Protein AF-A0A0G8F579-F1 (afdb_monomer_lite)

Organism: Bacillus cereus (NCBI:txid1396)

Secondary structure (DSSP, 8-state):
-HHHHHHHTTT---EEEEE--HHHHHHHHTTSGGGGT--HHHHHHH--TT-----TTEEEEETT--HHHHHHHHHHHHHHGGG-

Foldseek 3Di:
DVVVVCVVVVVPDAAEAEQEDLVVVQVVCVVDPCCVVDHSVVSVVPDDGPPDPPDPRYHYHYPPDDPVNVVVVVCVVVVVVVVD

Structure (mmCIF, N/CA/C/O backbone):
data_AF-A0A0G8F579-F1
#
_entry.id   AF-A0A0G8F579-F1
#
loop_
_atom_site.group_PDB
_atom_site.id
_atom_site.type_symbol
_atom_site.label_atom_id
_atom_site.label_alt_id
_atom_site.label_comp_id
_atom_site.label_asym_id
_atom_site.label_entity_id
_atom_site.label_seq_id
_atom_site.pdbx_PDB_ins_code
_atom_site.Cartn_x
_atom_site.Cartn_y
_atom_site.Cartn_z
_atom_site.occupancy
_atom_site.B_iso_or_equiv
_atom_site.auth_seq_id
_atom_site.auth_comp_id
_atom_site.auth_asym_id
_atom_site.auth_atom_id
_atom_site.pdbx_PDB_model_num
ATOM 1 N N . MET A 1 1 ? -16.214 -7.115 -4.927 1.00 83.94 1 MET A N 1
ATOM 2 C CA . MET A 1 1 ? -15.341 -8.064 -4.202 1.00 83.94 1 MET A CA 1
ATOM 3 C C . MET A 1 1 ? -14.774 -7.472 -2.908 1.00 83.94 1 MET A C 1
ATOM 5 O O . MET A 1 1 ? -15.305 -7.810 -1.862 1.00 83.94 1 MET A O 1
ATOM 9 N N . LEU A 1 2 ? -13.785 -6.559 -2.908 1.00 90.88 2 LEU A N 1
ATOM 10 C CA . LEU A 1 2 ? -13.246 -6.011 -1.641 1.00 90.88 2 LEU A CA 1
ATOM 11 C C . LEU A 1 2 ? -14.273 -5.172 -0.862 1.00 90.88 2 LEU A C 1
ATOM 13 O O . LEU A 1 2 ? -14.482 -5.409 0.324 1.00 90.88 2 LEU A O 1
ATOM 17 N N . THR A 1 3 ? -14.989 -4.269 -1.537 1.00 91.25 3 THR A N 1
ATOM 18 C CA . THR A 1 3 ? -16.080 -3.476 -0.936 1.00 91.25 3 THR A CA 1
ATOM 19 C C . THR A 1 3 ? -17.188 -4.358 -0.354 1.00 91.25 3 THR A C 1
ATOM 21 O O . THR A 1 3 ? -17.716 -4.074 0.715 1.00 91.25 3 THR A O 1
ATOM 24 N N . GLU A 1 4 ? -17.498 -5.476 -1.014 1.00 92.88 4 GLU A N 1
ATOM 25 C CA . GLU A 1 4 ? -18.494 -6.443 -0.532 1.00 92.88 4 GLU A CA 1
ATOM 26 C C . GLU A 1 4 ? -18.023 -7.154 0.739 1.00 92.88 4 GLU A C 1
ATOM 28 O O . GLU A 1 4 ? -18.822 -7.343 1.648 1.00 92.88 4 GLU A O 1
ATOM 33 N N . LEU A 1 5 ? -16.733 -7.499 0.844 1.00 93.25 5 LEU A N 1
ATOM 34 C CA . LEU A 1 5 ? -16.162 -8.057 2.073 1.00 93.25 5 LEU A CA 1
ATOM 35 C C . LEU A 1 5 ? -16.229 -7.048 3.222 1.00 93.25 5 LEU A C 1
ATOM 37 O O . LEU A 1 5 ? -16.630 -7.402 4.325 1.00 93.25 5 LEU A O 1
ATOM 41 N N . ILE A 1 6 ? -15.894 -5.784 2.962 1.00 92.62 6 ILE A N 1
ATOM 42 C CA . ILE A 1 6 ? -15.993 -4.718 3.968 1.00 92.62 6 ILE A CA 1
ATOM 43 C C . ILE A 1 6 ? -17.436 -4.579 4.457 1.00 92.62 6 ILE A C 1
ATOM 45 O O . ILE A 1 6 ? -17.669 -4.505 5.662 1.00 92.62 6 ILE A O 1
ATOM 49 N N . HIS A 1 7 ? -18.407 -4.597 3.541 1.00 92.00 7 HIS A N 1
ATOM 50 C CA . HIS A 1 7 ? -19.827 -4.564 3.888 1.00 92.00 7 HIS A CA 1
ATOM 51 C C . HIS A 1 7 ? -20.265 -5.808 4.669 1.00 92.00 7 HIS A C 1
ATOM 53 O O . HIS A 1 7 ? -21.005 -5.680 5.638 1.00 92.00 7 HIS A O 1
ATOM 59 N N . PHE A 1 8 ? -19.793 -6.997 4.284 1.00 95.00 8 PHE A N 1
ATOM 60 C CA . PHE A 1 8 ? -20.098 -8.255 4.968 1.00 95.00 8 PHE A CA 1
ATOM 61 C C . PHE A 1 8 ? -19.642 -8.248 6.432 1.00 95.00 8 PHE A C 1
ATOM 63 O O . PHE A 1 8 ? -20.341 -8.771 7.294 1.00 95.00 8 PHE A O 1
ATOM 70 N N . PHE A 1 9 ? -18.507 -7.612 6.729 1.00 92.88 9 PHE A N 1
ATOM 71 C CA . PHE A 1 9 ? -18.030 -7.403 8.098 1.00 92.88 9 PHE A CA 1
ATOM 72 C C . PHE A 1 9 ? -18.596 -6.132 8.752 1.00 92.88 9 PHE A C 1
ATOM 74 O O . PHE A 1 9 ? -18.027 -5.643 9.723 1.00 92.88 9 PHE A O 1
ATOM 81 N N . GLU A 1 10 ? -19.692 -5.567 8.240 1.00 92.38 10 GLU A N 1
ATOM 82 C CA . GLU A 1 10 ? -20.352 -4.374 8.797 1.00 92.38 10 GLU A CA 1
ATOM 83 C C . GLU A 1 10 ? -19.407 -3.160 8.910 1.00 92.38 10 GLU A C 1
ATOM 85 O O . GLU A 1 10 ? -19.463 -2.374 9.853 1.00 92.38 10 GLU A O 1
ATOM 90 N N . GLY A 1 11 ? -18.470 -3.024 7.968 1.00 88.44 11 GLY A N 1
ATOM 91 C CA . GLY A 1 11 ? -17.456 -1.970 7.993 1.00 88.44 11 GLY A CA 1
ATOM 92 C C . GLY A 1 11 ? -16.347 -2.183 9.031 1.00 88.44 11 GLY A C 1
ATOM 93 O O . GLY A 1 11 ? -15.474 -1.326 9.174 1.00 88.44 11 GLY A O 1
ATOM 94 N N . ASN A 1 12 ? -16.317 -3.325 9.729 1.00 89.75 12 ASN A N 1
ATOM 95 C CA . ASN A 1 12 ? -15.259 -3.698 10.673 1.00 89.75 12 ASN A CA 1
ATOM 96 C C . ASN A 1 12 ? -13.993 -4.214 9.978 1.00 89.75 12 ASN A C 1
ATOM 98 O O . ASN A 1 12 ? -13.421 -5.228 10.375 1.00 89.75 12 ASN A O 1
ATOM 102 N N . ALA A 1 13 ? -13.530 -3.485 8.972 1.00 90.69 13 ALA A N 1
ATOM 103 C CA . ALA A 1 13 ? -12.295 -3.758 8.262 1.00 90.69 13 ALA A CA 1
ATOM 104 C C . ALA A 1 13 ? -11.388 -2.525 8.308 1.00 90.69 13 ALA A C 1
ATOM 106 O O . ALA A 1 13 ? -11.854 -1.393 8.169 1.00 90.69 13 ALA A O 1
ATOM 107 N N . TYR A 1 14 ? -10.092 -2.762 8.487 1.00 92.50 14 TYR A N 1
ATOM 108 C CA . TYR A 1 14 ? -9.062 -1.774 8.189 1.00 92.50 14 TYR A CA 1
ATOM 109 C C . TYR A 1 14 ? -8.515 -2.063 6.798 1.00 92.50 14 TYR A C 1
ATOM 111 O O . TYR A 1 14 ? -8.263 -3.221 6.457 1.00 92.50 14 TYR A O 1
ATOM 119 N N . THR A 1 15 ? -8.346 -1.020 5.998 1.00 93.12 15 THR A N 1
ATOM 120 C CA . THR A 1 15 ? -7.880 -1.139 4.617 1.00 93.12 15 THR A CA 1
ATOM 121 C C . THR A 1 15 ? -6.644 -0.292 4.415 1.00 93.12 15 THR A C 1
ATOM 123 O O . THR A 1 15 ? -6.627 0.880 4.782 1.00 93.12 15 THR A O 1
ATOM 126 N N . TYR A 1 16 ? -5.624 -0.899 3.818 1.00 94.94 16 TYR A N 1
ATOM 127 C CA . TYR A 1 16 ? -4.328 -0.276 3.598 1.00 94.94 16 TYR A CA 1
ATOM 128 C C . TYR A 1 16 ? -3.947 -0.439 2.133 1.00 94.94 16 TYR A C 1
ATOM 130 O O . TYR A 1 16 ? -3.789 -1.569 1.662 1.00 94.94 16 TYR A O 1
ATOM 138 N N . TYR A 1 17 ? -3.788 0.677 1.432 1.00 95.50 17 TYR A N 1
ATOM 139 C CA . TYR A 1 17 ? -3.345 0.696 0.046 1.00 95.50 17 TYR A CA 1
ATOM 140 C C . TYR A 1 17 ? -1.903 1.197 -0.037 1.00 95.50 17 TYR A C 1
ATOM 142 O O . TYR A 1 17 ? -1.546 2.229 0.531 1.00 95.50 17 TYR A O 1
ATOM 150 N N . PHE A 1 18 ? -1.060 0.443 -0.738 1.00 95.31 18 PHE A N 1
ATOM 151 C CA . PHE A 1 18 ? 0.335 0.801 -0.972 1.00 95.31 18 PHE A CA 1
ATOM 152 C C . PHE A 1 18 ? 0.447 1.544 -2.301 1.00 95.31 18 PHE A C 1
ATOM 154 O O . PHE A 1 18 ? 0.700 0.931 -3.338 1.00 95.31 18 PHE A O 1
ATOM 161 N N . ASP A 1 19 ? 0.291 2.864 -2.252 1.00 96.06 19 ASP A N 1
ATOM 162 C CA . ASP A 1 19 ? 0.466 3.750 -3.403 1.00 96.06 19 ASP A CA 1
ATOM 163 C C . ASP A 1 19 ? 1.954 4.052 -3.615 1.00 96.06 19 ASP A C 1
ATOM 165 O O . ASP A 1 19 ? 2.453 5.160 -3.396 1.00 96.06 19 ASP A O 1
ATOM 169 N N . LEU A 1 20 ? 2.696 2.995 -3.946 1.00 96.06 20 LEU A N 1
ATOM 170 C CA . LEU A 1 20 ? 4.125 3.072 -4.206 1.00 96.06 20 LEU A CA 1
ATOM 171 C C . LEU A 1 20 ? 4.366 3.504 -5.643 1.00 96.06 20 LEU A C 1
ATOM 173 O O . LEU A 1 20 ? 3.715 3.007 -6.561 1.00 96.06 20 LEU A O 1
ATOM 177 N N . SER A 1 21 ? 5.375 4.344 -5.863 1.00 96.88 21 SER A N 1
ATOM 178 C CA . SER A 1 21 ? 5.764 4.677 -7.230 1.00 96.88 21 SER A CA 1
ATOM 179 C C . SER A 1 21 ? 6.245 3.431 -7.980 1.00 96.88 21 SER A C 1
ATOM 181 O O . SER A 1 21 ? 6.784 2.482 -7.396 1.00 96.88 21 SER A O 1
ATOM 183 N N . LEU A 1 22 ? 6.140 3.446 -9.311 1.00 97.00 22 LEU A N 1
ATOM 184 C CA . LEU A 1 22 ? 6.722 2.392 -10.149 1.00 97.00 22 LEU A CA 1
ATOM 185 C C . LEU A 1 22 ? 8.222 2.209 -9.856 1.00 97.00 22 LEU A C 1
ATOM 187 O O . LEU A 1 22 ? 8.714 1.084 -9.793 1.00 97.00 22 LEU A O 1
ATOM 191 N N . LYS A 1 23 ? 8.942 3.312 -9.613 1.00 97.19 23 LYS A N 1
ATOM 192 C CA . LYS A 1 23 ? 10.368 3.290 -9.265 1.00 97.19 23 LYS A CA 1
ATOM 193 C C . LYS A 1 23 ? 10.615 2.517 -7.970 1.00 97.19 23 LYS A C 1
ATOM 195 O O . LYS A 1 23 ? 11.515 1.679 -7.922 1.00 97.19 23 LYS A O 1
ATOM 200 N N . GLU A 1 24 ? 9.833 2.787 -6.930 1.00 96.69 24 GLU A N 1
ATOM 201 C CA . GLU A 1 24 ? 9.964 2.088 -5.652 1.00 96.69 24 GLU A CA 1
ATOM 202 C C . GLU A 1 24 ? 9.536 0.620 -5.763 1.00 96.69 24 GLU A C 1
ATOM 204 O O . GLU A 1 24 ? 10.206 -0.266 -5.225 1.00 96.69 24 GLU A O 1
ATOM 209 N N . THR A 1 25 ? 8.483 0.343 -6.535 1.00 95.94 25 THR A N 1
ATOM 210 C CA . THR A 1 25 ? 8.020 -1.016 -6.844 1.00 95.94 25 THR A CA 1
ATOM 211 C C . THR A 1 25 ? 9.125 -1.842 -7.506 1.00 95.94 25 THR A C 1
ATOM 213 O O . THR A 1 25 ? 9.434 -2.940 -7.042 1.00 95.94 25 THR A O 1
ATOM 216 N N . ILE A 1 26 ? 9.786 -1.294 -8.531 1.00 96.81 26 ILE A N 1
ATOM 217 C CA . ILE A 1 26 ? 10.929 -1.925 -9.208 1.00 96.81 26 ILE A CA 1
ATOM 218 C C . ILE A 1 26 ? 12.094 -2.133 -8.234 1.00 96.81 26 ILE A C 1
ATOM 220 O O . ILE A 1 26 ? 12.642 -3.235 -8.140 1.00 96.81 26 ILE A O 1
ATOM 224 N N . ARG A 1 27 ? 12.452 -1.103 -7.453 1.00 96.19 27 ARG A N 1
ATOM 225 C CA . ARG A 1 27 ? 13.554 -1.185 -6.483 1.00 96.19 27 ARG A CA 1
ATOM 226 C C . ARG A 1 27 ? 13.339 -2.321 -5.479 1.00 96.19 27 ARG A C 1
ATOM 228 O O . ARG A 1 27 ? 14.277 -3.070 -5.215 1.00 96.19 27 ARG A O 1
ATOM 235 N N . ARG A 1 28 ? 12.123 -2.466 -4.933 1.00 94.25 28 ARG A N 1
ATOM 236 C CA . ARG A 1 28 ? 11.764 -3.545 -3.992 1.00 94.25 28 ARG A CA 1
ATOM 237 C C . ARG A 1 28 ? 11.646 -4.908 -4.668 1.00 94.25 28 ARG A C 1
ATOM 239 O O . ARG A 1 28 ? 11.980 -5.915 -4.056 1.00 94.25 28 ARG A O 1
ATOM 246 N N . HIS A 1 29 ? 11.175 -4.975 -5.909 1.00 95.81 29 HIS A N 1
ATOM 247 C CA . HIS A 1 29 ? 11.113 -6.235 -6.656 1.00 95.81 29 HIS A CA 1
ATOM 248 C C . HIS A 1 29 ? 12.505 -6.840 -6.856 1.00 95.81 29 HIS A C 1
ATOM 250 O O . HIS A 1 29 ? 12.707 -8.028 -6.608 1.00 95.81 29 HIS A O 1
ATOM 256 N N . ASN A 1 30 ? 13.490 -6.000 -7.178 1.00 95.75 30 ASN A N 1
ATOM 257 C CA . ASN A 1 30 ? 14.873 -6.4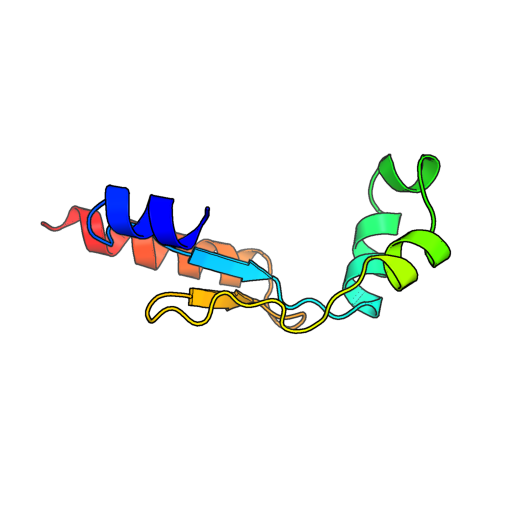15 -7.413 1.00 95.75 30 ASN A CA 1
ATOM 258 C C . ASN A 1 30 ? 15.583 -7.004 -6.176 1.00 95.75 30 ASN A C 1
ATOM 260 O O . ASN A 1 30 ? 16.635 -7.635 -6.325 1.00 95.75 30 ASN A O 1
ATOM 264 N N . THR A 1 31 ? 15.020 -6.851 -4.971 1.00 95.12 31 THR A N 1
ATOM 265 C CA . THR A 1 31 ? 15.541 -7.470 -3.739 1.00 95.12 31 THR A CA 1
ATOM 266 C C . THR A 1 31 ? 14.902 -8.824 -3.408 1.00 95.12 31 THR A C 1
ATOM 268 O O . THR A 1 31 ? 15.272 -9.432 -2.407 1.00 95.12 31 THR A O 1
ATOM 271 N N . ARG A 1 32 ? 13.950 -9.311 -4.216 1.00 93.00 32 ARG A N 1
ATOM 272 C CA . ARG A 1 32 ? 13.207 -10.562 -3.986 1.00 93.00 32 ARG A CA 1
ATOM 273 C C . ARG A 1 32 ? 13.582 -11.622 -5.021 1.00 93.00 32 ARG A C 1
ATOM 275 O O . ARG A 1 32 ? 13.875 -11.291 -6.164 1.00 93.00 32 ARG A O 1
ATOM 282 N N . GLU A 1 33 ? 13.443 -12.897 -4.661 1.00 93.88 33 GLU A N 1
ATOM 283 C CA . GLU A 1 33 ? 13.664 -14.032 -5.582 1.00 93.88 33 GLU A CA 1
ATOM 284 C C . GLU A 1 33 ? 12.809 -13.948 -6.860 1.00 93.88 33 GLU A C 1
ATOM 286 O O . GLU A 1 33 ? 13.275 -14.275 -7.950 1.00 93.88 33 GLU A O 1
ATOM 291 N N . LYS A 1 34 ? 11.587 -13.402 -6.757 1.00 91.44 34 LYS A N 1
ATOM 292 C CA . LYS A 1 34 ? 10.659 -13.220 -7.888 1.00 91.44 34 LYS A CA 1
ATOM 293 C C . LYS A 1 34 ? 11.209 -12.370 -9.038 1.00 91.44 34 LYS A C 1
ATOM 295 O O . LYS A 1 34 ? 10.661 -12.432 -10.135 1.00 91.44 34 LYS A O 1
ATOM 300 N N . ARG A 1 35 ? 12.294 -11.613 -8.839 1.00 93.31 35 ARG A N 1
ATOM 301 C CA . ARG A 1 35 ? 12.995 -10.914 -9.933 1.00 93.31 35 ARG A CA 1
ATOM 302 C C . ARG A 1 35 ? 13.463 -11.844 -11.052 1.00 93.31 35 ARG A C 1
ATOM 304 O O . ARG A 1 35 ? 13.685 -11.392 -12.167 1.00 93.31 35 ARG A O 1
ATOM 311 N N . HIS A 1 36 ? 13.620 -13.131 -10.747 1.00 93.88 36 HIS A N 1
ATOM 312 C CA . HIS A 1 36 ? 14.008 -14.150 -11.713 1.00 93.88 36 HIS A CA 1
ATOM 313 C C . HIS A 1 36 ? 12.823 -14.689 -12.536 1.00 93.88 36 HIS A C 1
ATOM 315 O O . HIS A 1 36 ? 13.050 -15.332 -13.555 1.00 93.88 36 HIS A O 1
ATOM 321 N N . GLU A 1 37 ? 11.577 -14.409 -12.136 1.00 96.38 37 GLU A N 1
ATOM 322 C CA . GLU A 1 37 ? 10.363 -14.854 -12.839 1.00 96.38 37 GLU A CA 1
ATOM 323 C C . GLU A 1 37 ? 9.837 -13.803 -13.829 1.00 96.38 37 GLU A C 1
ATOM 325 O O . GLU A 1 37 ? 9.353 -14.149 -14.905 1.00 96.38 37 GLU A O 1
ATOM 330 N N . PHE A 1 38 ? 9.925 -12.515 -13.482 1.00 95.75 38 PHE A N 1
ATOM 331 C CA . PHE A 1 38 ? 9.480 -11.407 -14.330 1.00 95.75 38 PHE A CA 1
ATOM 332 C C . PHE A 1 38 ? 10.291 -10.135 -14.066 1.00 95.75 38 PHE A C 1
ATOM 334 O O . PHE A 1 38 ? 10.769 -9.902 -12.955 1.00 95.75 38 PHE A O 1
ATOM 341 N N . GLY A 1 39 ? 10.445 -9.310 -15.103 1.00 94.50 39 GLY A N 1
ATOM 342 C CA . GLY A 1 39 ? 11.270 -8.101 -15.080 1.00 94.50 39 GLY A CA 1
ATOM 343 C C . GLY A 1 39 ? 10.479 -6.792 -15.056 1.00 94.50 39 GLY A C 1
ATOM 344 O O . GLY A 1 39 ? 9.248 -6.772 -14.968 1.00 94.50 39 GLY A O 1
ATOM 345 N N . GLU A 1 40 ? 11.213 -5.688 -15.184 1.00 95.81 40 GLU A N 1
ATOM 346 C CA . GLU A 1 40 ? 10.686 -4.317 -15.149 1.00 95.81 40 GLU A CA 1
ATOM 347 C C . GLU A 1 40 ? 9.630 -4.058 -16.234 1.00 95.81 40 GLU A C 1
ATOM 349 O O . GLU A 1 40 ? 8.600 -3.455 -15.941 1.00 95.81 40 GLU A O 1
ATOM 354 N N . ASP A 1 41 ? 9.803 -4.611 -17.440 1.00 96.81 41 ASP A N 1
ATOM 355 C CA . ASP A 1 41 ? 8.827 -4.500 -18.536 1.00 96.81 41 ASP A CA 1
ATOM 356 C C . ASP A 1 41 ? 7.443 -5.045 -18.163 1.00 96.81 41 ASP A C 1
ATOM 358 O O . ASP A 1 41 ? 6.416 -4.552 -18.632 1.00 96.81 41 ASP A O 1
ATOM 362 N N . SER A 1 42 ? 7.403 -6.099 -17.343 1.00 97.44 42 SER A N 1
ATOM 363 C CA . SER A 1 42 ? 6.140 -6.679 -16.877 1.00 97.44 42 SER A CA 1
ATOM 364 C C . SER A 1 42 ? 5.521 -5.802 -15.798 1.00 97.44 42 SER A C 1
ATOM 366 O O . SER A 1 42 ? 4.340 -5.475 -15.883 1.00 97.44 42 SER A O 1
ATOM 368 N N . LEU A 1 43 ? 6.335 -5.341 -14.841 1.00 96.19 43 LEU A N 1
ATOM 369 C CA . LEU A 1 43 ? 5.893 -4.408 -13.806 1.00 96.19 43 LEU A CA 1
ATOM 370 C C . LEU A 1 43 ? 5.304 -3.134 -14.412 1.00 96.19 43 LEU A C 1
ATOM 372 O O . LEU A 1 43 ? 4.233 -2.720 -13.994 1.00 96.19 43 LEU A O 1
ATOM 376 N N . GLN A 1 44 ? 5.941 -2.550 -15.427 1.00 96.75 44 GLN A N 1
ATOM 377 C CA . GLN A 1 44 ? 5.444 -1.339 -16.078 1.00 96.75 44 GLN A CA 1
ATOM 378 C C . GLN A 1 44 ? 4.097 -1.553 -16.781 1.00 96.75 44 GLN A C 1
ATOM 380 O O . GLN A 1 44 ? 3.258 -0.659 -16.766 1.00 96.75 44 GLN A O 1
ATOM 385 N N . LYS A 1 45 ? 3.870 -2.733 -17.373 1.00 97.38 45 LYS A N 1
ATOM 386 C CA . LYS A 1 45 ? 2.587 -3.081 -18.007 1.00 97.38 45 LYS A CA 1
ATOM 387 C C . LYS A 1 45 ? 1.465 -3.306 -16.997 1.00 97.38 45 LYS A C 1
ATOM 389 O O . LYS A 1 45 ? 0.311 -3.055 -17.322 1.00 97.38 45 LYS A O 1
ATOM 394 N N . TRP A 1 46 ? 1.788 -3.829 -15.817 1.00 95.81 46 TRP A N 1
ATOM 395 C CA . TRP A 1 46 ? 0.808 -4.131 -14.769 1.00 95.81 46 TRP A CA 1
ATOM 396 C C . TRP A 1 46 ? 0.580 -2.975 -13.798 1.00 95.81 46 TRP A C 1
ATOM 398 O O . TRP A 1 46 ? -0.392 -2.995 -13.050 1.00 95.81 46 TRP A O 1
ATOM 408 N N . TYR A 1 47 ? 1.485 -2.001 -13.774 1.00 95.88 47 TYR A N 1
ATOM 409 C CA . TYR A 1 47 ? 1.429 -0.886 -12.846 1.00 95.88 47 TYR A CA 1
ATOM 410 C C . TYR A 1 47 ? 0.205 -0.010 -13.109 1.00 95.88 47 TYR A C 1
ATOM 412 O O . TYR A 1 47 ? 0.063 0.574 -14.184 1.00 95.88 47 TYR A O 1
ATOM 420 N N . ASN A 1 48 ? -0.642 0.104 -12.091 1.00 95.31 48 ASN A N 1
ATOM 421 C CA . ASN A 1 48 ? -1.820 0.954 -12.082 1.00 95.31 48 ASN A CA 1
ATOM 422 C C . ASN A 1 48 ? -1.700 1.928 -10.895 1.00 95.31 48 ASN A C 1
ATOM 424 O O . ASN A 1 48 ? -1.855 1.497 -9.752 1.00 95.31 48 ASN A O 1
ATOM 428 N N . PRO A 1 49 ? -1.318 3.199 -11.118 1.00 93.44 49 PRO A N 1
ATOM 429 C CA . PRO A 1 49 ? -1.180 4.164 -10.030 1.00 93.44 49 PRO A CA 1
ATOM 430 C C . PRO A 1 49 ? -2.550 4.540 -9.460 1.00 93.44 49 PRO A C 1
ATOM 432 O O . PRO A 1 49 ? -3.509 4.663 -10.218 1.00 93.44 49 PRO A O 1
ATOM 435 N N . HIS A 1 50 ? -2.615 4.802 -8.150 1.00 92.00 50 HIS A N 1
ATOM 436 C CA . HIS A 1 50 ? -3.834 5.278 -7.485 1.00 92.00 50 HIS A CA 1
ATOM 437 C C . HIS A 1 50 ? -5.064 4.367 -7.683 1.00 92.00 50 HIS A C 1
ATOM 439 O O . HIS A 1 50 ? -6.185 4.857 -7.794 1.00 92.00 50 HIS A O 1
ATOM 445 N N . ASP A 1 51 ? -4.864 3.045 -7.718 1.00 91.12 51 ASP A N 1
ATOM 446 C CA . ASP A 1 51 ? -5.933 2.041 -7.829 1.00 91.12 51 ASP A CA 1
ATOM 447 C C . ASP A 1 51 ? -6.629 1.809 -6.476 1.00 91.12 51 ASP A C 1
ATOM 449 O O . ASP A 1 51 ? -6.640 0.708 -5.919 1.00 91.12 51 ASP A O 1
ATOM 453 N N . THR A 1 52 ? -7.121 2.900 -5.894 1.00 90.50 52 THR A N 1
ATOM 454 C CA . THR A 1 52 ? -7.793 2.922 -4.596 1.00 90.50 52 THR A CA 1
ATOM 455 C C . THR A 1 52 ? -9.245 2.474 -4.732 1.00 90.50 52 THR A C 1
ATOM 457 O O . THR A 1 52 ? -9.850 2.538 -5.803 1.00 90.50 52 THR A O 1
ATOM 460 N N . ILE A 1 53 ? -9.837 2.023 -3.626 1.00 88.75 53 ILE A N 1
ATOM 461 C CA . ILE A 1 53 ? -11.250 1.605 -3.593 1.00 88.75 53 ILE A CA 1
ATOM 462 C C . ILE A 1 53 ? -12.189 2.701 -3.061 1.00 88.75 53 ILE A C 1
ATOM 464 O O . ILE A 1 53 ? -13.389 2.459 -2.929 1.00 88.75 53 ILE A O 1
ATOM 468 N N . GLU A 1 54 ? -11.645 3.889 -2.768 1.00 85.62 54 GLU A N 1
ATOM 469 C CA . GLU A 1 54 ? -12.357 5.129 -2.409 1.00 85.62 54 GLU A CA 1
ATOM 470 C C . GLU A 1 54 ? -13.309 4.983 -1.209 1.00 85.62 54 GLU A C 1
ATOM 472 O O . GLU A 1 54 ? -14.413 5.534 -1.178 1.00 85.62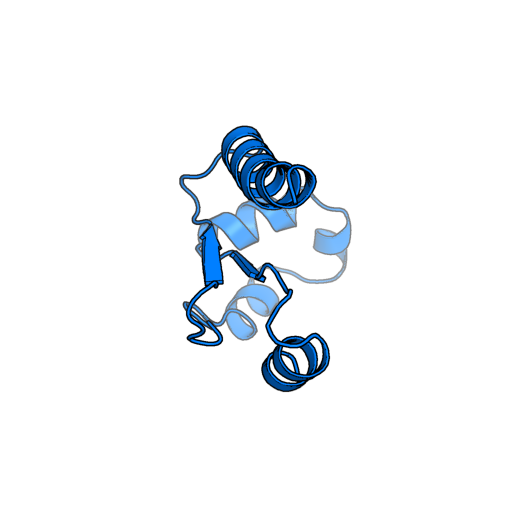 54 GLU A O 1
ATOM 477 N N . ILE A 1 55 ? -12.885 4.244 -0.181 1.00 84.44 55 ILE A N 1
ATOM 478 C CA . ILE A 1 55 ? -13.675 4.068 1.044 1.00 84.44 55 ILE A CA 1
ATOM 479 C C . ILE A 1 55 ? -13.167 4.943 2.196 1.00 84.44 55 ILE A C 1
ATOM 481 O O . ILE A 1 55 ? -11.987 5.265 2.300 1.00 84.44 55 ILE A O 1
ATOM 485 N N . ALA A 1 56 ? -14.052 5.260 3.144 1.00 73.44 56 ALA A N 1
ATOM 486 C CA . ALA A 1 56 ? -13.768 6.189 4.243 1.00 73.44 56 ALA A CA 1
ATOM 487 C C . ALA A 1 56 ? -12.638 5.770 5.215 1.00 73.44 56 ALA A C 1
ATOM 489 O O . ALA A 1 56 ? -12.188 6.599 6.000 1.00 73.44 56 ALA A O 1
ATOM 490 N N . ARG A 1 57 ? -12.201 4.502 5.213 1.00 78.56 57 ARG A N 1
ATOM 491 C CA . ARG A 1 57 ? -11.143 3.969 6.101 1.00 78.56 57 ARG A CA 1
ATOM 492 C C . ARG A 1 57 ? -9.943 3.398 5.337 1.00 78.56 57 ARG A C 1
ATOM 494 O O . ARG A 1 57 ? -9.242 2.522 5.844 1.00 78.56 57 ARG A O 1
ATOM 501 N N . GLU A 1 58 ? -9.721 3.867 4.115 1.00 86.75 58 GLU A N 1
ATOM 502 C CA . GLU A 1 58 ? -8.542 3.506 3.332 1.00 86.75 58 GLU A CA 1
ATOM 503 C C . GLU A 1 58 ? -7.345 4.371 3.727 1.00 86.75 58 GLU A C 1
ATOM 505 O O . GLU A 1 58 ? -7.296 5.569 3.454 1.00 86.75 58 GLU A O 1
ATOM 510 N N . THR A 1 59 ? -6.371 3.752 4.388 1.00 94.00 59 THR A N 1
ATOM 511 C CA . THR A 1 59 ? -5.090 4.382 4.705 1.00 94.00 59 THR A CA 1
ATOM 512 C C . THR A 1 59 ? -4.127 4.162 3.546 1.00 94.00 59 THR A C 1
ATOM 514 O O . THR A 1 59 ? -3.910 3.028 3.115 1.00 94.00 59 THR A O 1
ATOM 517 N N . ILE A 1 60 ? -3.516 5.244 3.063 1.00 95.38 60 ILE A N 1
ATOM 518 C CA . ILE A 1 60 ? -2.582 5.205 1.936 1.00 95.38 60 ILE A CA 1
ATOM 519 C C . ILE A 1 60 ? -1.145 5.287 2.450 1.00 95.38 60 ILE A C 1
ATOM 521 O O . ILE A 1 60 ? -0.764 6.250 3.118 1.00 95.38 60 ILE A O 1
ATOM 525 N N . PHE A 1 61 ? -0.334 4.294 2.092 1.00 96.75 61 PHE A N 1
ATOM 526 C CA . PHE A 1 61 ? 1.102 4.281 2.342 1.00 96.75 61 PHE A CA 1
ATOM 527 C C . PHE A 1 61 ? 1.871 4.539 1.053 1.00 96.75 61 PHE A C 1
ATOM 529 O O . PHE A 1 61 ? 1.757 3.786 0.088 1.00 96.75 61 PHE A O 1
ATOM 536 N N . THR A 1 62 ? 2.693 5.581 1.065 1.00 96.69 62 THR A N 1
ATOM 537 C CA . THR A 1 62 ? 3.529 5.989 -0.069 1.00 96.69 62 THR A CA 1
ATOM 538 C C . THR A 1 62 ? 5.000 5.643 0.166 1.00 96.69 62 THR A C 1
ATOM 540 O O . THR A 1 62 ? 5.392 5.151 1.229 1.00 96.69 62 THR A O 1
ATOM 543 N N . ASP A 1 63 ? 5.846 5.963 -0.813 1.00 96.25 63 ASP A N 1
ATOM 544 C CA . ASP A 1 63 ? 7.302 5.777 -0.760 1.00 96.25 63 ASP A CA 1
ATOM 545 C C . ASP A 1 63 ? 7.984 6.449 0.448 1.00 96.25 63 ASP A C 1
ATOM 547 O O . ASP A 1 63 ? 9.097 6.070 0.811 1.00 96.25 63 ASP A O 1
ATOM 551 N N . THR A 1 64 ? 7.350 7.451 1.070 1.00 96.56 64 THR A N 1
ATOM 552 C CA . THR A 1 64 ? 7.925 8.184 2.209 1.00 96.56 64 THR A CA 1
ATOM 553 C C . THR A 1 64 ? 7.795 7.442 3.534 1.00 96.56 64 THR A C 1
ATOM 555 O O . THR A 1 64 ? 8.469 7.808 4.494 1.00 96.56 64 THR A O 1
ATOM 558 N N . PHE A 1 65 ? 6.934 6.425 3.609 1.00 96.62 65 PHE A N 1
ATOM 559 C CA . PHE A 1 65 ? 6.711 5.678 4.840 1.00 96.62 65 PHE A CA 1
ATOM 560 C C . PHE A 1 65 ? 7.803 4.635 5.055 1.00 96.62 65 PHE A C 1
ATOM 562 O O . PHE A 1 65 ? 8.089 3.798 4.191 1.00 96.62 65 PHE A O 1
ATOM 569 N N . THR A 1 66 ? 8.378 4.632 6.254 1.00 96.00 66 THR A N 1
ATOM 570 C CA . THR A 1 66 ? 9.234 3.534 6.691 1.00 96.00 66 THR A CA 1
ATOM 571 C C . THR A 1 66 ? 8.392 2.338 7.131 1.00 96.00 66 THR A C 1
ATOM 573 O O . THR A 1 66 ? 7.204 2.448 7.442 1.00 96.00 66 THR A O 1
ATOM 576 N N . GLN A 1 67 ? 9.025 1.166 7.222 1.00 95.00 67 GLN A N 1
ATOM 577 C CA . GLN A 1 67 ? 8.373 -0.019 7.784 1.00 95.00 67 GLN A CA 1
ATOM 578 C C . GLN A 1 67 ? 7.877 0.224 9.217 1.00 95.00 67 GLN A C 1
ATOM 580 O O . GLN A 1 67 ? 6.834 -0.306 9.590 1.00 95.00 67 GLN A O 1
ATOM 585 N N . LYS A 1 68 ? 8.607 1.024 10.006 1.00 97.88 68 LYS A N 1
ATOM 586 C CA . LYS A 1 68 ? 8.208 1.374 11.369 1.00 97.88 68 LYS A CA 1
ATOM 587 C C . LYS A 1 68 ? 6.948 2.240 11.367 1.00 97.88 68 LYS A C 1
ATOM 589 O O . LYS A 1 68 ? 6.040 1.943 12.127 1.00 97.88 68 LYS A O 1
ATOM 594 N N . ASP A 1 69 ? 6.864 3.233 10.483 1.00 97.62 69 ASP A N 1
ATOM 595 C CA . ASP A 1 69 ? 5.681 4.101 10.384 1.00 97.62 69 ASP A CA 1
ATOM 596 C C . ASP A 1 69 ? 4.428 3.295 10.019 1.00 97.62 69 ASP A C 1
ATOM 598 O O . ASP A 1 69 ? 3.380 3.453 10.639 1.00 97.62 69 ASP A O 1
ATOM 602 N N . ILE A 1 70 ? 4.556 2.377 9.053 1.00 97.25 70 ILE A N 1
ATOM 603 C CA . ILE A 1 70 ? 3.471 1.468 8.652 1.00 97.25 70 ILE A CA 1
ATOM 604 C C . ILE A 1 70 ? 3.062 0.563 9.818 1.00 97.25 70 ILE A C 1
ATOM 606 O O . ILE A 1 70 ? 1.876 0.387 10.085 1.00 97.25 70 ILE A O 1
ATOM 610 N N . PHE A 1 71 ? 4.041 -0.024 10.511 1.00 97.12 71 PHE A N 1
ATOM 611 C CA . PHE A 1 71 ? 3.794 -0.908 11.646 1.00 97.12 71 PHE A CA 1
ATOM 612 C C . PHE A 1 71 ? 3.070 -0.186 12.782 1.00 97.12 71 PHE A C 1
ATOM 614 O O . PHE A 1 71 ? 2.074 -0.698 13.290 1.00 97.12 71 PHE A O 1
ATOM 621 N N . ASP A 1 72 ? 3.539 1.006 13.144 1.00 96.62 72 ASP A N 1
ATOM 622 C CA . ASP A 1 72 ? 2.940 1.812 14.202 1.00 96.62 72 ASP A CA 1
ATOM 623 C C . ASP A 1 72 ? 1.507 2.220 13.831 1.00 96.62 72 ASP A C 1
ATOM 625 O O . ASP A 1 72 ? 0.613 2.080 14.662 1.00 96.62 72 ASP A O 1
ATOM 629 N N . ALA A 1 73 ? 1.258 2.627 12.579 1.00 95.19 73 ALA A N 1
ATOM 630 C CA . ALA A 1 73 ? -0.085 2.966 12.101 1.00 95.19 73 ALA A CA 1
ATOM 631 C C . ALA A 1 73 ? -1.062 1.784 12.231 1.00 95.19 73 ALA A C 1
ATOM 633 O O . ALA A 1 73 ? -2.127 1.919 12.835 1.00 95.19 73 ALA A O 1
ATOM 634 N N . ILE A 1 74 ? -0.671 0.600 11.741 1.00 95.06 74 ILE A N 1
ATOM 635 C CA . ILE A 1 74 ? -1.501 -0.612 11.827 1.00 95.06 74 ILE A CA 1
ATOM 636 C C . ILE A 1 74 ? -1.724 -1.018 13.291 1.00 95.06 74 ILE A C 1
ATOM 638 O O . ILE A 1 74 ? -2.829 -1.407 13.673 1.00 95.06 74 ILE A O 1
ATOM 642 N N . LEU A 1 75 ? -0.692 -0.928 14.136 1.00 95.44 75 LEU A N 1
ATOM 643 C CA . LEU A 1 75 ? -0.838 -1.232 15.557 1.00 95.44 75 LEU A CA 1
ATOM 644 C C . LEU A 1 75 ? -1.794 -0.272 16.256 1.00 95.44 75 LEU A C 1
ATOM 646 O O . LEU A 1 75 ? -2.599 -0.731 17.062 1.00 95.44 75 LEU A O 1
ATOM 650 N N . THR A 1 76 ? -1.715 1.027 15.973 1.00 94.06 76 THR A N 1
ATOM 651 C CA . THR A 1 76 ? -2.627 2.021 16.545 1.00 94.06 76 THR A CA 1
ATOM 652 C C . THR A 1 76 ? -4.072 1.703 16.178 1.00 94.06 76 THR A C 1
ATOM 654 O O . THR A 1 76 ? -4.912 1.621 17.076 1.00 94.06 76 THR A O 1
ATOM 657 N N . ASP A 1 77 ? -4.348 1.428 14.904 1.00 91.88 77 ASP A N 1
ATOM 658 C CA . ASP A 1 77 ? -5.686 1.072 14.427 1.00 91.88 77 ASP A CA 1
ATOM 659 C C . ASP A 1 77 ? -6.259 -0.143 15.173 1.00 91.88 77 ASP A C 1
ATOM 661 O O . ASP A 1 77 ? -7.395 -0.115 15.656 1.00 91.88 77 ASP A O 1
ATOM 665 N N . VAL A 1 78 ? -5.462 -1.205 15.320 1.00 90.44 78 VAL A N 1
ATOM 666 C CA . VAL A 1 78 ? -5.891 -2.454 15.967 1.00 90.44 78 VAL A CA 1
ATOM 667 C C . VAL A 1 78 ? -5.969 -2.321 17.493 1.00 90.44 78 VAL A C 1
ATOM 669 O O . VAL A 1 78 ? -6.853 -2.911 18.116 1.00 90.44 78 VAL A O 1
ATOM 672 N N . ALA A 1 79 ? -5.074 -1.552 18.116 1.00 89.25 79 ALA A N 1
ATOM 673 C CA . ALA A 1 79 ? -5.032 -1.379 19.566 1.00 89.25 79 ALA A CA 1
ATOM 674 C C . ALA A 1 79 ? -6.192 -0.524 20.094 1.00 89.25 79 ALA A C 1
ATOM 676 O O . ALA A 1 79 ? -6.711 -0.834 21.167 1.00 89.25 79 ALA A O 1
ATOM 677 N N . ILE A 1 80 ? -6.633 0.494 19.342 1.00 68.12 80 ILE A N 1
ATOM 678 C CA . ILE A 1 80 ? -7.800 1.322 19.700 1.00 68.12 80 ILE A CA 1
ATOM 679 C C . ILE A 1 80 ? -9.061 0.456 19.832 1.00 68.12 80 ILE A C 1
ATOM 681 O O . ILE A 1 80 ? -9.850 0.659 20.747 1.00 68.12 80 ILE A O 1
ATOM 685 N N . LYS A 1 81 ? -9.205 -0.584 19.003 1.00 58.69 81 LYS A N 1
ATOM 686 C CA . LYS A 1 81 ? -10.339 -1.520 19.066 1.00 58.69 81 LYS A CA 1
ATOM 687 C C . LYS A 1 81 ? -10.361 -2.431 20.296 1.00 58.69 81 LYS A C 1
ATOM 689 O O . LYS A 1 81 ? -11.355 -3.107 20.516 1.00 58.69 81 LYS A O 1
ATOM 694 N N . LYS A 1 82 ? -9.271 -2.516 21.065 1.00 55.59 82 LYS A N 1
ATOM 695 C CA . LYS A 1 82 ? -9.157 -3.438 22.208 1.00 55.59 82 LYS A CA 1
ATOM 696 C C . LYS A 1 82 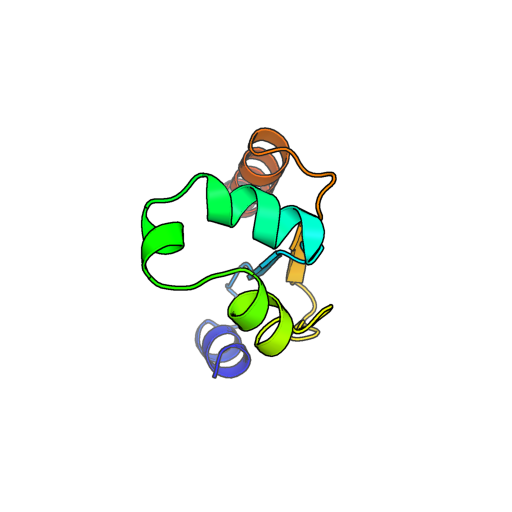? -9.687 -2.846 23.524 1.00 55.59 82 LYS A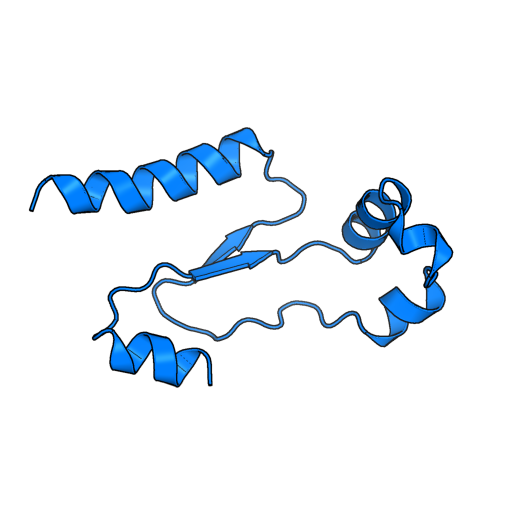 C 1
ATOM 698 O O . LYS A 1 82 ? -9.587 -3.513 24.551 1.00 55.59 82 LYS A O 1
ATOM 703 N N . GLN A 1 83 ? -10.150 -1.593 23.511 1.00 47.84 83 GLN A N 1
ATOM 704 C CA . GLN A 1 83 ? -10.696 -0.894 24.682 1.00 47.84 83 GLN A CA 1
ATOM 705 C C . GLN A 1 83 ? -12.234 -0.843 24.718 1.00 47.84 83 GLN A C 1
ATOM 707 O O . GLN A 1 83 ? -12.773 -0.365 25.714 1.00 47.84 83 GLN A O 1
ATOM 712 N N . ASP A 1 84 ? -12.901 -1.387 23.695 1.00 42.78 84 ASP A N 1
ATOM 713 C CA . ASP A 1 84 ? -14.341 -1.686 23.670 1.00 42.78 84 ASP A CA 1
ATOM 714 C C . ASP A 1 84 ? -14.581 -3.186 23.930 1.00 42.78 84 ASP A C 1
ATOM 716 O O . ASP A 1 84 ? -15.613 -3.527 24.554 1.00 42.78 84 ASP A O 1
#

Sequence (84 aa):
MLTELIHFFEGNA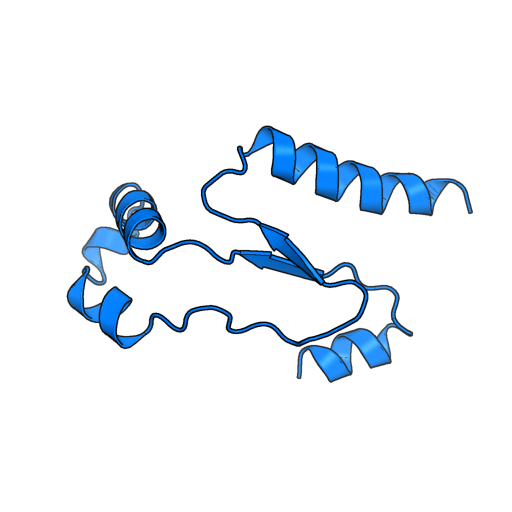YTYYFDLSLKETI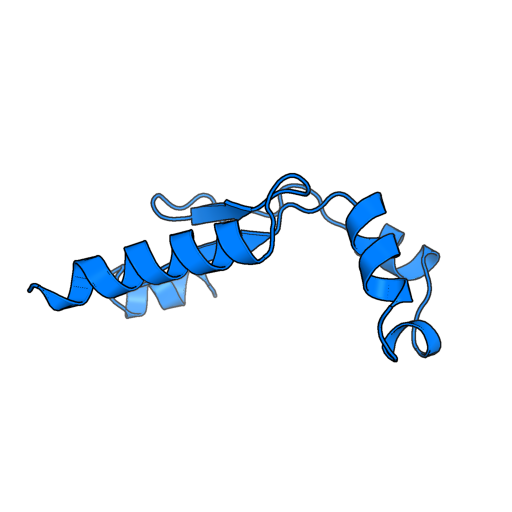RRHNTREKRHEFGEDSLQKWYNPHDTIEIARETIFTDTFTQKDIFDAILTDVAIKKQD

Radius of gyration: 15.67 Å; chains: 1; bounding box: 36×23×43 Å

pLDDT: mean 91.25, std 10.3, range [42.78, 97.88]